Protein AF-A0A7Y1YAX9-F1 (afdb_monomer_lite)

Secondary structure (DSSP, 8-state):
-HHHHHHHHHHHHTTGGG-HHHHTTTTT-SS-PPPS-SSHHHHHHHHHH-HHHHHHHHHHHHHHHHHHHHTTTTSHHHHHHHHHHS-----------PPP-

Structure (mmCIF, N/CA/C/O backbone):
data_AF-A0A7Y1YAX9-F1
#
_entry.id   AF-A0A7Y1YAX9-F1
#
loop_
_atom_site.group_PDB
_atom_site.id
_atom_site.type_symbol
_atom_site.label_atom_id
_atom_site.label_alt_id
_atom_site.label_comp_id
_atom_site.label_asym_id
_atom_site.label_entity_id
_atom_site.label_seq_id
_atom_site.pdbx_PDB_ins_code
_atom_site.Cartn_x
_atom_site.Cartn_y
_atom_site.Cartn_z
_atom_site.occupancy
_atom_site.B_iso_or_equiv
_atom_site.auth_seq_id
_atom_site.auth_comp_id
_atom_site.auth_asym_id
_atom_site.auth_atom_id
_atom_site.pdbx_PDB_model_num
ATOM 1 N N . MET A 1 1 ? -21.079 -10.167 -1.017 1.00 58.88 1 MET A N 1
ATOM 2 C CA . MET A 1 1 ? -20.941 -9.011 -1.932 1.00 58.88 1 MET A CA 1
ATOM 3 C C . M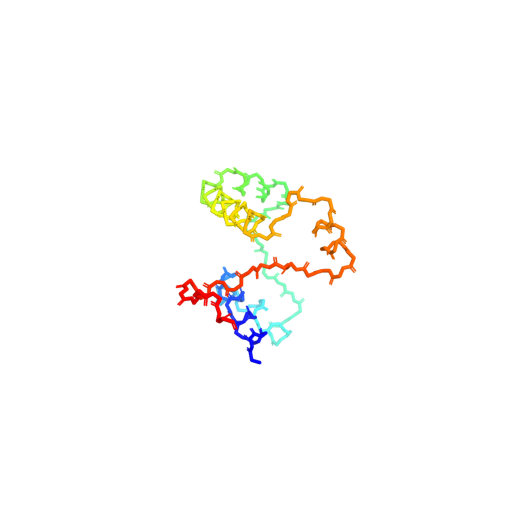ET A 1 1 ? -19.866 -7.998 -1.531 1.00 58.88 1 MET A C 1
ATOM 5 O O . MET A 1 1 ? -19.079 -7.685 -2.413 1.00 58.88 1 MET A O 1
ATOM 9 N N . PRO A 1 2 ? -19.737 -7.516 -0.274 1.00 76.38 2 PRO A N 1
ATOM 10 C CA . PRO A 1 2 ? -18.720 -6.503 0.059 1.00 76.38 2 PRO A CA 1
ATOM 11 C C . PRO A 1 2 ? -17.279 -6.995 -0.132 1.00 76.38 2 PRO A C 1
ATOM 13 O O . PRO A 1 2 ? -16.434 -6.226 -0.564 1.00 76.38 2 PRO A O 1
ATOM 16 N N . ILE A 1 3 ? -17.018 -8.289 0.089 1.00 81.81 3 ILE A N 1
ATOM 17 C CA . ILE A 1 3 ? -15.702 -8.896 -0.167 1.00 81.81 3 ILE A CA 1
ATOM 18 C C . ILE A 1 3 ? -15.339 -8.823 -1.654 1.00 81.81 3 ILE A C 1
ATOM 20 O O . ILE A 1 3 ? -14.243 -8.401 -1.981 1.00 81.81 3 ILE A O 1
ATOM 24 N N . ALA A 1 4 ? -16.258 -9.168 -2.559 1.00 82.62 4 ALA A N 1
ATOM 25 C CA . ALA A 1 4 ? -15.993 -9.111 -3.998 1.00 82.62 4 ALA A CA 1
ATOM 26 C C . ALA A 1 4 ? -15.713 -7.676 -4.473 1.00 82.62 4 ALA A C 1
ATOM 28 O O . ALA A 1 4 ? -14.791 -7.457 -5.249 1.00 82.62 4 ALA A O 1
ATOM 29 N N . ILE A 1 5 ? -16.464 -6.694 -3.961 1.00 87.50 5 ILE A N 1
ATOM 30 C CA . ILE A 1 5 ? -16.222 -5.272 -4.248 1.00 87.50 5 ILE A CA 1
ATOM 31 C C . ILE A 1 5 ? -14.865 -4.835 -3.685 1.00 87.50 5 ILE A C 1
ATOM 33 O O . ILE A 1 5 ? -14.108 -4.171 -4.382 1.00 87.50 5 ILE A O 1
ATOM 37 N N . GLY A 1 6 ? -14.537 -5.237 -2.456 1.00 83.00 6 GLY A N 1
ATOM 38 C CA . GLY A 1 6 ? -13.245 -4.947 -1.835 1.00 83.00 6 GLY A CA 1
ATOM 39 C C . GLY A 1 6 ? -12.075 -5.539 -2.619 1.00 83.00 6 GLY A C 1
ATOM 40 O O . GLY A 1 6 ? -11.107 -4.836 -2.873 1.00 83.00 6 GLY A O 1
ATOM 41 N N . VAL A 1 7 ? -12.197 -6.788 -3.074 1.00 85.00 7 VAL A N 1
ATOM 42 C CA . VAL A 1 7 ? -11.197 -7.446 -3.928 1.00 85.00 7 VAL A CA 1
ATOM 43 C C . VAL A 1 7 ? -11.059 -6.710 -5.261 1.00 85.00 7 VAL A C 1
ATOM 45 O O . VAL A 1 7 ? -9.943 -6.411 -5.665 1.00 85.00 7 VAL A O 1
ATOM 48 N N . LEU A 1 8 ? -12.163 -6.342 -5.919 1.00 84.19 8 LEU A N 1
ATOM 49 C CA . LEU A 1 8 ? -12.113 -5.598 -7.183 1.00 84.19 8 LEU A CA 1
ATOM 50 C C . LEU A 1 8 ? -11.469 -4.215 -7.028 1.00 84.19 8 LEU A C 1
ATOM 52 O O . LEU A 1 8 ? -10.659 -3.829 -7.863 1.00 84.19 8 LEU A O 1
ATOM 56 N N . ILE A 1 9 ? -11.797 -3.482 -5.959 1.00 86.19 9 ILE A N 1
ATOM 57 C CA . ILE A 1 9 ? -11.174 -2.185 -5.663 1.00 86.19 9 ILE A CA 1
ATOM 58 C C . ILE A 1 9 ? -9.688 -2.362 -5.344 1.00 86.19 9 ILE A C 1
ATOM 60 O O . ILE A 1 9 ? -8.885 -1.550 -5.784 1.00 86.19 9 ILE A O 1
ATOM 64 N N . HIS A 1 10 ? -9.305 -3.412 -4.618 1.00 83.56 10 HIS A N 1
ATOM 65 C CA . HIS A 1 10 ? -7.907 -3.676 -4.289 1.00 83.56 10 HIS A CA 1
ATOM 66 C C . HIS A 1 10 ? -7.073 -3.973 -5.539 1.00 83.56 10 HIS A C 1
ATOM 68 O O . HIS A 1 10 ? -6.090 -3.284 -5.780 1.00 83.56 10 HIS A O 1
ATOM 74 N N . LEU A 1 11 ? -7.534 -4.895 -6.391 1.00 83.12 11 LEU A N 1
ATOM 75 C CA . LEU A 1 11 ? -6.895 -5.184 -7.681 1.00 83.12 11 LEU A CA 1
ATOM 76 C C . LEU A 1 11 ? -6.824 -3.937 -8.567 1.00 83.12 11 LEU A C 1
ATOM 78 O O . LEU A 1 11 ? -5.879 -3.761 -9.337 1.00 83.12 11 LEU A O 1
ATOM 82 N N . PHE A 1 12 ? -7.834 -3.067 -8.461 1.00 82.31 12 PHE A N 1
ATOM 83 C CA . PHE A 1 12 ? -7.837 -1.816 -9.191 1.00 82.31 12 PHE A CA 1
ATOM 84 C C . PHE A 1 12 ? -6.769 -0.841 -8.658 1.00 82.31 12 PHE A C 1
ATOM 86 O O . PHE A 1 12 ? -6.020 -0.241 -9.419 1.00 82.31 12 PHE A O 1
ATOM 93 N N . LEU A 1 13 ? -6.661 -0.678 -7.342 1.00 81.50 13 LEU A N 1
ATOM 94 C CA . LEU A 1 13 ? -5.666 0.213 -6.740 1.00 81.50 13 LEU A CA 1
ATOM 95 C C . LEU A 1 13 ? -4.228 -0.277 -6.945 1.00 81.50 13 LEU A C 1
ATOM 97 O O . LEU A 1 13 ? -3.337 0.551 -7.110 1.00 81.50 13 LEU A O 1
ATOM 101 N N . ASP A 1 14 ? -4.026 -1.590 -7.032 1.00 79.50 14 ASP A N 1
ATOM 102 C CA . ASP A 1 14 ? -2.735 -2.198 -7.370 1.00 79.50 14 ASP A CA 1
ATOM 103 C C . ASP A 1 14 ? -2.371 -2.040 -8.856 1.00 79.50 14 ASP A C 1
ATOM 105 O O . ASP A 1 14 ? -1.309 -2.482 -9.288 1.00 79.50 14 ASP A O 1
ATOM 109 N N . ALA A 1 15 ? -3.243 -1.406 -9.654 1.00 82.12 15 ALA A N 1
ATOM 110 C CA . ALA A 1 15 ? -3.081 -1.230 -11.093 1.00 82.12 15 ALA A CA 1
ATOM 111 C C . ALA A 1 15 ? -2.768 -2.551 -11.816 1.00 82.12 15 ALA A C 1
ATOM 113 O O . ALA A 1 15 ? -2.060 -2.563 -12.821 1.00 82.12 15 ALA A O 1
ATOM 114 N N . MET A 1 16 ? -3.324 -3.670 -11.336 1.00 83.75 16 MET A N 1
ATOM 115 C CA . MET A 1 16 ? -2.968 -5.014 -11.810 1.00 83.75 16 MET A CA 1
ATOM 116 C C . MET A 1 16 ? -3.278 -5.236 -13.298 1.00 83.75 16 MET A C 1
ATOM 118 O O . MET A 1 16 ? -2.711 -6.118 -13.930 1.00 83.75 16 MET A O 1
ATOM 122 N N . TRP A 1 17 ? -4.141 -4.410 -13.899 1.00 83.56 17 TRP A N 1
ATOM 123 C CA . TRP A 1 17 ? -4.377 -4.415 -15.348 1.00 83.56 17 TRP A CA 1
ATOM 124 C C . TRP A 1 17 ? -3.156 -3.975 -16.174 1.00 83.56 17 TRP A C 1
ATOM 126 O O . TRP A 1 17 ? -3.137 -4.206 -17.381 1.00 83.56 17 TRP A O 1
ATOM 136 N N . ALA A 1 18 ? -2.174 -3.306 -15.560 1.00 85.38 18 ALA A N 1
ATOM 137 C CA . ALA A 1 18 ? -0.934 -2.888 -16.206 1.00 85.38 18 ALA A CA 1
ATOM 138 C C . ALA A 1 18 ? 0.091 -4.028 -16.311 1.00 85.38 18 ALA A C 1
ATOM 140 O O . ALA A 1 18 ? 1.043 -3.905 -17.078 1.00 85.38 18 ALA A O 1
ATOM 141 N N . ASP A 1 19 ? -0.128 -5.134 -15.595 1.00 83.69 19 ASP A N 1
ATOM 142 C CA . ASP A 1 19 ? 0.701 -6.336 -15.642 1.00 83.69 19 ASP A CA 1
ATOM 143 C C . ASP A 1 19 ? -0.164 -7.574 -15.968 1.00 83.69 19 ASP A C 1
ATOM 145 O O . ASP A 1 19 ? -0.646 -8.280 -15.072 1.00 83.69 19 ASP A O 1
ATOM 149 N N . PRO A 1 20 ? -0.413 -7.840 -17.266 1.00 86.50 20 PRO A N 1
ATOM 150 C CA . PRO A 1 20 ? -1.240 -8.960 -17.700 1.00 86.50 20 PRO A CA 1
ATOM 151 C C . PRO A 1 20 ? -0.707 -10.319 -17.240 1.00 86.50 20 PRO A C 1
ATOM 153 O O . PRO A 1 20 ? -1.515 -11.209 -16.974 1.00 86.50 20 PRO A O 1
ATOM 156 N N . GLU A 1 21 ? 0.617 -10.480 -17.139 1.00 86.88 21 GLU A N 1
ATOM 157 C CA . GLU A 1 21 ? 1.255 -11.728 -16.701 1.00 86.88 21 GLU A CA 1
ATOM 158 C C . GLU A 1 21 ? 0.841 -12.058 -15.268 1.00 86.88 21 GLU A C 1
ATOM 160 O O . GLU A 1 21 ? 0.420 -13.183 -15.002 1.00 86.88 21 GLU A O 1
ATOM 165 N N . SER A 1 22 ? 0.847 -11.057 -14.383 1.00 84.88 22 SER A N 1
ATOM 166 C CA . SER A 1 22 ? 0.353 -11.181 -13.008 1.00 84.88 22 SER A CA 1
ATOM 167 C C . SER A 1 22 ? -1.161 -11.398 -12.930 1.00 84.88 22 SER A C 1
ATOM 169 O O . SER A 1 22 ? -1.625 -12.233 -12.152 1.00 84.88 22 SER A O 1
ATOM 171 N N . LEU A 1 23 ? -1.954 -10.686 -13.738 1.00 86.62 23 LEU A N 1
ATOM 172 C CA . LEU A 1 23 ? -3.421 -10.776 -13.700 1.00 86.62 23 LEU A CA 1
ATOM 173 C C . LEU A 1 23 ? -3.960 -12.137 -14.149 1.00 86.62 23 LEU A C 1
ATOM 175 O O . LEU A 1 23 ? -4.931 -12.638 -13.581 1.00 86.62 23 LEU A O 1
ATOM 179 N N . TRP A 1 24 ? -3.354 -12.718 -15.180 1.00 87.69 24 TRP A N 1
ATOM 180 C CA . TRP A 1 24 ? -3.831 -13.952 -15.802 1.00 87.69 24 TRP A CA 1
ATOM 181 C C . TRP A 1 24 ? -2.992 -15.169 -15.432 1.00 87.69 24 TRP A C 1
ATOM 183 O O . TRP A 1 24 ? -3.187 -16.236 -16.012 1.00 87.69 24 TRP A O 1
ATOM 193 N N . TRP A 1 25 ? -2.072 -15.054 -14.477 1.00 86.00 25 TRP A N 1
ATOM 194 C CA . TRP A 1 25 ? -1.293 -16.193 -14.011 1.00 86.00 25 TRP A CA 1
ATOM 195 C C . TRP A 1 25 ? -2.214 -17.320 -13.501 1.00 86.00 25 TRP A C 1
ATOM 197 O O . TRP A 1 25 ? -3.166 -17.048 -12.763 1.00 86.00 25 TRP A O 1
ATOM 207 N N . PRO A 1 26 ? -1.976 -18.598 -13.860 1.00 91.19 26 PRO A N 1
ATOM 208 C CA . PRO A 1 26 ? -0.846 -19.147 -14.624 1.00 91.19 26 PRO A CA 1
ATOM 209 C C . PRO A 1 26 ? -1.097 -19.299 -16.140 1.00 91.19 26 PRO A C 1
ATOM 211 O O . PRO A 1 26 ? -0.332 -19.970 -16.829 1.00 91.19 26 PRO A O 1
ATOM 214 N N . LEU A 1 27 ? -2.175 -18.730 -16.690 1.00 92.06 27 LEU A N 1
ATOM 215 C CA . LEU A 1 27 ? -2.574 -18.928 -18.094 1.00 92.06 27 LEU A CA 1
ATOM 216 C C . LEU A 1 27 ? -1.558 -18.371 -19.101 1.00 92.06 27 LEU A C 1
ATOM 218 O O . LEU A 1 27 ? -1.480 -18.879 -20.217 1.00 92.06 27 LEU A O 1
ATOM 222 N N . LEU A 1 28 ? -0.796 -17.341 -18.721 1.00 87.94 28 LEU A N 1
ATOM 223 C CA . LEU A 1 28 ? 0.202 -16.694 -19.582 1.00 87.94 28 LEU A CA 1
ATOM 224 C C . LEU A 1 28 ? 1.634 -17.214 -19.379 1.00 87.94 28 LEU A C 1
ATOM 226 O O . LEU A 1 28 ? 2.543 -16.755 -20.063 1.00 87.94 28 LEU A O 1
ATOM 230 N N . GLY A 1 29 ? 1.839 -18.190 -18.491 1.00 88.88 29 GLY A N 1
ATOM 231 C CA . GLY A 1 29 ? 3.153 -18.758 -18.192 1.00 88.88 29 GLY A CA 1
ATOM 232 C C . GLY A 1 29 ? 3.393 -18.939 -16.695 1.00 88.88 29 GLY A C 1
ATOM 233 O O . GLY A 1 29 ? 2.566 -18.577 -15.861 1.00 88.88 29 GLY A O 1
ATOM 234 N N . PHE A 1 30 ? 4.545 -19.522 -16.361 1.00 90.44 30 PHE A N 1
ATOM 235 C CA . PHE A 1 30 ? 4.990 -19.734 -14.977 1.00 90.44 30 PHE A CA 1
ATOM 236 C C . PHE A 1 30 ? 6.116 -18.784 -14.549 1.00 90.44 30 PHE A C 1
ATOM 238 O O . PHE A 1 30 ? 6.542 -18.827 -13.398 1.00 90.44 30 PHE A O 1
ATOM 245 N N . GLU A 1 31 ? 6.589 -17.943 -15.464 1.00 84.88 31 GLU A N 1
ATOM 246 C CA . GLU A 1 31 ? 7.670 -16.987 -15.245 1.00 84.88 31 GLU A C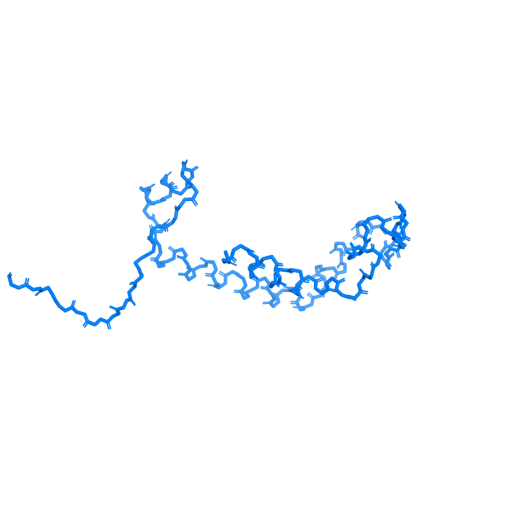A 1
ATOM 247 C C . GLU A 1 31 ? 7.118 -15.566 -15.380 1.00 84.88 31 GLU A C 1
ATOM 249 O O . GLU A 1 31 ? 6.183 -15.342 -16.146 1.00 84.88 31 GLU A O 1
ATOM 254 N N . PHE A 1 32 ? 7.691 -14.631 -14.622 1.00 83.25 32 PHE A N 1
ATOM 255 C CA . PHE A 1 32 ? 7.335 -13.213 -14.657 1.00 83.25 32 PHE A CA 1
ATOM 256 C C . PHE A 1 32 ? 8.437 -12.417 -15.344 1.00 83.25 32 PHE A C 1
ATOM 258 O O . PHE A 1 32 ? 9.628 -12.687 -15.138 1.00 83.25 32 PHE A O 1
ATOM 265 N N . SER A 1 33 ? 8.043 -11.406 -16.108 1.00 80.06 33 SER A N 1
ATOM 266 C CA . SER A 1 33 ? 8.967 -10.457 -16.711 1.00 80.06 33 SER A CA 1
ATOM 267 C C . SER A 1 33 ? 9.839 -9.762 -15.647 1.00 80.06 33 SER A C 1
ATOM 269 O O . SER A 1 33 ? 9.343 -9.364 -14.587 1.00 80.06 33 SER A O 1
ATOM 271 N N . PRO A 1 34 ? 11.154 -9.601 -15.893 1.00 72.88 34 PRO A N 1
ATOM 272 C CA . PRO A 1 34 ? 12.045 -8.907 -14.972 1.00 72.88 34 PRO A CA 1
ATOM 273 C C . PRO A 1 34 ? 11.589 -7.466 -14.723 1.00 72.88 34 PRO A C 1
ATOM 275 O O . PRO A 1 34 ? 11.291 -6.728 -15.658 1.00 72.88 34 PRO A O 1
ATOM 278 N N . THR A 1 35 ? 11.579 -7.057 -13.456 1.00 73.12 35 THR A N 1
ATOM 279 C CA . THR A 1 35 ? 11.273 -5.677 -13.050 1.00 73.12 35 THR A CA 1
ATOM 280 C C . THR A 1 35 ? 12.424 -4.731 -13.410 1.00 73.12 35 THR A C 1
ATOM 282 O O . THR A 1 35 ? 13.586 -5.141 -13.460 1.00 73.12 35 THR A O 1
ATOM 285 N N . ASP A 1 36 ? 12.115 -3.442 -13.597 1.00 72.00 36 ASP A N 1
ATOM 286 C CA . ASP A 1 36 ? 13.104 -2.388 -13.875 1.00 72.00 36 ASP A CA 1
ATOM 287 C C . ASP A 1 36 ? 14.187 -2.253 -12.782 1.00 72.00 36 AS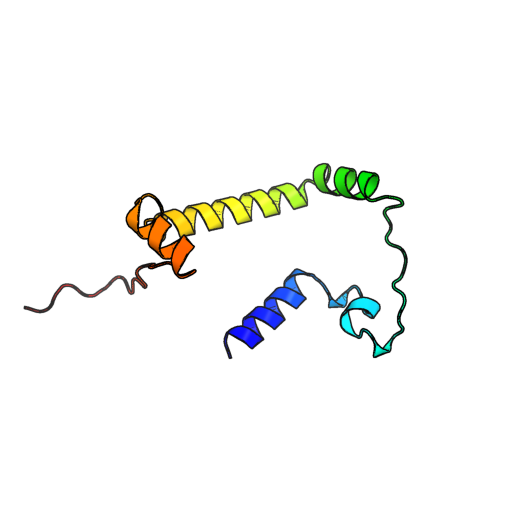P A C 1
ATOM 289 O O . ASP A 1 36 ? 15.247 -1.659 -13.000 1.00 72.00 36 ASP A O 1
ATOM 293 N N . ALA A 1 37 ? 13.951 -2.794 -11.582 1.00 76.38 37 ALA A N 1
ATOM 294 C CA . ALA A 1 37 ? 14.909 -2.744 -10.489 1.00 76.38 37 ALA A CA 1
ATOM 295 C C . ALA A 1 37 ? 15.857 -3.953 -10.505 1.00 76.38 37 ALA A C 1
ATOM 297 O O . ALA A 1 37 ? 15.490 -5.067 -10.144 1.00 76.38 37 ALA A O 1
ATOM 298 N N . ALA A 1 38 ? 17.137 -3.696 -10.795 1.00 78.31 38 ALA A N 1
ATOM 299 C CA . ALA A 1 38 ? 18.181 -4.725 -10.835 1.00 78.31 38 ALA A CA 1
ATOM 300 C C . ALA A 1 38 ? 18.393 -5.477 -9.501 1.00 78.31 38 ALA A C 1
ATOM 302 O O . ALA A 1 38 ? 18.910 -6.590 -9.493 1.00 78.31 38 ALA A O 1
ATOM 303 N N . THR A 1 39 ? 18.040 -4.867 -8.362 1.00 83.94 39 THR A N 1
ATOM 304 C CA . THR A 1 39 ? 18.090 -5.500 -7.034 1.00 83.94 39 THR A CA 1
ATOM 305 C C . THR A 1 39 ? 17.015 -4.925 -6.110 1.00 83.94 39 THR A C 1
ATOM 307 O O . THR A 1 39 ? 16.568 -3.789 -6.291 1.00 83.94 39 THR A O 1
ATOM 310 N N . ALA A 1 40 ? 16.680 -5.658 -5.041 1.00 81.94 40 ALA A N 1
ATOM 311 C CA . ALA A 1 40 ? 15.784 -5.171 -3.989 1.00 81.94 40 ALA A CA 1
ATOM 312 C C . ALA A 1 40 ? 16.264 -3.845 -3.363 1.00 81.94 40 ALA A C 1
ATOM 314 O O . ALA A 1 40 ? 15.457 -2.968 -3.072 1.00 81.94 40 ALA A O 1
ATOM 315 N N . GLY A 1 41 ? 17.580 -3.652 -3.204 1.00 87.75 41 GLY A N 1
ATOM 316 C CA . GLY A 1 41 ? 18.134 -2.407 -2.662 1.00 87.75 41 GLY A CA 1
ATOM 317 C C . GLY A 1 41 ? 17.891 -1.195 -3.569 1.00 87.75 41 GLY A C 1
ATOM 318 O O . GLY A 1 41 ? 17.568 -0.112 -3.081 1.00 87.75 41 GLY A O 1
ATOM 319 N N . VAL A 1 42 ? 17.998 -1.380 -4.890 1.00 87.62 42 VAL A N 1
ATOM 320 C CA . VAL A 1 42 ? 17.696 -0.328 -5.877 1.00 87.62 42 VAL A CA 1
ATOM 321 C C . VAL A 1 42 ? 16.206 0.003 -5.862 1.00 87.62 42 VAL A C 1
ATOM 323 O O . VAL A 1 42 ? 15.853 1.181 -5.853 1.00 87.62 42 VAL A O 1
ATOM 326 N N . TYR A 1 43 ? 15.350 -1.017 -5.768 1.00 85.75 43 TYR A N 1
ATOM 327 C CA . TYR A 1 43 ? 13.905 -0.840 -5.634 1.00 85.75 43 TYR A CA 1
ATOM 328 C C . TYR A 1 43 ? 13.542 -0.014 -4.392 1.00 85.75 43 TYR A C 1
ATOM 330 O O . TYR A 1 43 ? 12.909 1.032 -4.516 1.00 85.75 43 TYR A O 1
ATOM 338 N N . VAL A 1 44 ? 14.014 -0.417 -3.204 1.00 88.38 44 VAL A N 1
ATOM 339 C CA . VAL A 1 44 ? 13.731 0.294 -1.943 1.00 88.38 44 VAL A CA 1
ATOM 340 C C . VAL A 1 44 ? 14.203 1.745 -2.013 1.00 88.38 44 VAL A C 1
ATOM 342 O O . VAL A 1 44 ? 13.478 2.654 -1.614 1.00 88.38 44 VAL A O 1
ATOM 345 N N . LYS A 1 45 ? 15.394 1.991 -2.570 1.00 91.31 45 LYS A N 1
ATOM 346 C CA . LYS A 1 45 ? 15.906 3.353 -2.745 1.00 91.31 45 LYS A CA 1
ATOM 347 C C . LYS A 1 45 ? 15.023 4.182 -3.683 1.00 91.31 45 LYS A C 1
ATOM 349 O O . LYS A 1 45 ? 14.793 5.354 -3.401 1.00 91.31 45 LYS A O 1
ATOM 354 N N . GLY A 1 46 ? 14.524 3.585 -4.767 1.00 88.88 46 GLY A N 1
ATOM 355 C CA . GLY A 1 46 ? 13.592 4.228 -5.695 1.00 88.88 46 GLY A CA 1
ATOM 356 C C . GLY A 1 46 ? 12.259 4.585 -5.035 1.00 88.88 46 GLY A C 1
ATOM 357 O O . GLY A 1 46 ? 11.800 5.717 -5.163 1.00 88.88 46 GLY A O 1
ATOM 358 N N . VAL A 1 47 ? 11.687 3.660 -4.262 1.00 88.25 47 VAL A N 1
ATOM 359 C CA . VAL A 1 47 ? 10.443 3.876 -3.503 1.00 88.25 47 VAL A CA 1
ATOM 360 C C . VAL A 1 47 ? 10.608 5.013 -2.494 1.00 88.25 47 VAL A C 1
ATOM 362 O O . VAL A 1 47 ? 9.806 5.943 -2.486 1.00 88.25 47 VAL A O 1
ATOM 365 N N . LEU A 1 48 ? 11.680 4.995 -1.695 1.00 92.75 48 LEU A N 1
ATOM 366 C CA . LEU A 1 48 ? 11.938 6.029 -0.685 1.00 92.75 48 LEU A CA 1
ATOM 367 C C . LEU A 1 48 ? 12.229 7.410 -1.291 1.00 92.75 48 LEU A C 1
ATOM 369 O O . LEU A 1 48 ? 11.976 8.425 -0.642 1.00 92.75 48 LEU A O 1
ATOM 373 N N . ALA A 1 49 ? 12.760 7.463 -2.515 1.00 93.44 49 ALA A N 1
ATOM 374 C CA . ALA A 1 49 ? 13.017 8.709 -3.233 1.00 93.44 49 ALA A CA 1
ATOM 375 C C . ALA A 1 49 ? 11.775 9.268 -3.953 1.00 93.44 49 ALA A C 1
ATOM 377 O O . ALA A 1 49 ? 11.777 10.433 -4.354 1.00 93.44 49 ALA A O 1
ATOM 378 N N . ASN A 1 50 ? 10.722 8.467 -4.137 1.00 91.31 50 ASN A N 1
ATOM 379 C CA . ASN A 1 50 ? 9.528 8.876 -4.865 1.00 91.31 50 ASN A CA 1
ATOM 380 C C . ASN A 1 50 ? 8.572 9.663 -3.957 1.00 91.31 50 ASN A C 1
ATOM 382 O O . ASN A 1 50 ? 8.004 9.134 -3.004 1.00 91.31 50 ASN A O 1
ATOM 386 N N . TRP A 1 51 ? 8.345 10.935 -4.282 1.00 94.56 51 TRP A N 1
ATOM 387 C CA . TRP A 1 51 ? 7.482 11.807 -3.484 1.00 94.56 51 TRP A CA 1
ATOM 388 C C . TRP A 1 51 ? 6.013 11.346 -3.453 1.00 94.56 51 TRP A C 1
ATOM 390 O O . TRP A 1 51 ? 5.330 11.553 -2.451 1.00 94.56 51 TRP A O 1
ATOM 400 N N . TRP A 1 52 ? 5.526 10.689 -4.513 1.00 90.62 52 TRP A N 1
ATOM 401 C CA . TRP A 1 52 ? 4.150 10.191 -4.574 1.00 90.62 52 TRP A CA 1
ATOM 402 C C . TRP A 1 52 ? 3.881 9.099 -3.539 1.00 90.62 52 TRP A C 1
ATOM 404 O O . TRP A 1 52 ? 2.789 9.053 -2.977 1.00 90.62 52 TRP A O 1
ATOM 414 N N . VAL A 1 53 ? 4.889 8.269 -3.245 1.00 90.06 53 VAL A N 1
ATOM 415 C CA . VAL A 1 53 ? 4.812 7.254 -2.185 1.00 90.06 53 VAL A CA 1
ATOM 416 C C . VAL A 1 53 ? 4.552 7.940 -0.850 1.00 90.06 53 VAL A C 1
ATOM 418 O O . VAL A 1 53 ? 3.599 7.604 -0.158 1.00 90.06 53 VAL A O 1
ATOM 421 N N . TRP A 1 54 ? 5.323 8.980 -0.530 1.00 93.62 54 TRP A N 1
ATOM 422 C CA . TRP A 1 54 ? 5.149 9.741 0.706 1.00 93.62 54 TRP A CA 1
ATOM 423 C C . TRP A 1 54 ? 3.791 10.438 0.808 1.00 93.62 54 TRP A C 1
ATOM 425 O O . TRP A 1 54 ? 3.229 10.510 1.899 1.00 93.62 54 TRP A O 1
ATOM 435 N N . LEU A 1 55 ? 3.240 10.928 -0.307 1.00 94.06 55 LEU A N 1
ATOM 436 C CA . LEU A 1 55 ? 1.886 11.484 -0.320 1.00 94.06 55 LEU A CA 1
ATOM 437 C C . LEU A 1 55 ? 0.840 10.410 0.018 1.00 94.06 55 LEU A C 1
ATOM 439 O O . LEU A 1 55 ? -0.063 10.667 0.814 1.00 94.06 55 LEU A O 1
ATOM 443 N N . GLY A 1 56 ? 0.981 9.212 -0.558 1.00 89.44 56 GLY A N 1
ATOM 444 C CA . GLY A 1 56 ? 0.128 8.062 -0.261 1.00 89.44 56 GLY A CA 1
ATOM 445 C C . GLY A 1 56 ? 0.222 7.631 1.202 1.00 89.44 56 GLY A C 1
ATOM 446 O O . GLY A 1 56 ? -0.804 7.500 1.867 1.00 89.44 56 GLY A O 1
ATOM 447 N N . GLU A 1 57 ? 1.439 7.511 1.732 1.00 90.81 57 GLU A N 1
ATOM 448 C CA . GLU A 1 57 ? 1.698 7.199 3.143 1.00 90.81 57 GLU A CA 1
ATOM 449 C C . GLU A 1 57 ? 1.089 8.253 4.078 1.00 90.81 57 GLU A C 1
ATOM 451 O O . GLU A 1 57 ? 0.433 7.915 5.063 1.00 90.81 57 GLU A O 1
ATOM 456 N N . ALA A 1 58 ? 1.227 9.542 3.752 1.00 93.69 58 ALA A N 1
ATOM 457 C CA . ALA A 1 58 ? 0.623 10.619 4.531 1.00 93.69 58 ALA A CA 1
ATOM 458 C C . ALA A 1 58 ? -0.912 10.530 4.530 1.00 93.69 58 ALA A C 1
ATOM 460 O O . ALA A 1 58 ? -1.542 10.662 5.582 1.00 93.69 58 ALA A O 1
ATOM 461 N N . ALA A 1 59 ? -1.522 10.270 3.372 1.00 92.50 59 ALA A N 1
ATOM 462 C CA . ALA A 1 59 ? -2.966 10.088 3.258 1.00 92.50 59 ALA A CA 1
ATOM 463 C C . ALA A 1 59 ? -3.453 8.852 4.039 1.00 92.50 59 ALA A C 1
ATOM 465 O O . ALA A 1 59 ? -4.432 8.941 4.787 1.00 92.50 59 ALA A O 1
ATOM 466 N N . GLY A 1 60 ? -2.743 7.726 3.923 1.00 86.44 60 GLY A N 1
ATOM 467 C CA . GLY A 1 60 ? -3.016 6.498 4.669 1.00 86.44 60 GLY A CA 1
ATOM 468 C C . GLY A 1 60 ? -2.903 6.703 6.179 1.00 86.44 60 GLY A C 1
ATOM 469 O O . GLY A 1 60 ? -3.801 6.314 6.927 1.00 86.44 60 GLY A O 1
ATOM 470 N N . LEU A 1 61 ? -1.863 7.405 6.635 1.00 92.75 61 LEU A N 1
ATOM 471 C CA . LEU A 1 61 ? -1.678 7.752 8.042 1.00 92.75 61 LEU A CA 1
ATOM 472 C C . LEU A 1 61 ? -2.823 8.624 8.568 1.00 92.75 61 LEU A C 1
ATOM 474 O O . LEU A 1 61 ? -3.368 8.340 9.633 1.00 92.75 61 LEU A O 1
ATOM 478 N N . ILE A 1 62 ? -3.223 9.660 7.823 1.00 93.88 62 ILE A N 1
ATOM 479 C CA . ILE A 1 62 ? -4.361 10.519 8.188 1.00 93.88 62 ILE A CA 1
ATOM 480 C C . ILE A 1 62 ? -5.635 9.681 8.341 1.00 93.88 62 ILE A C 1
ATOM 482 O O . ILE A 1 62 ? -6.368 9.845 9.321 1.00 93.88 62 ILE A O 1
ATOM 486 N N . TYR A 1 63 ? -5.883 8.763 7.406 1.00 87.12 63 TYR A N 1
ATOM 487 C CA . TYR A 1 63 ? -7.031 7.865 7.457 1.00 87.12 63 TYR A CA 1
ATOM 488 C C . TYR A 1 63 ? -6.996 6.954 8.694 1.00 87.12 63 TYR A C 1
ATOM 490 O O . TYR A 1 63 ? -7.979 6.899 9.436 1.00 87.12 63 TYR A O 1
ATOM 498 N N . LEU A 1 64 ? -5.861 6.304 8.974 1.00 86.69 64 LEU A N 1
ATOM 499 C CA . LEU A 1 64 ? -5.687 5.435 10.145 1.00 86.69 64 LEU A CA 1
ATOM 500 C C . LEU A 1 64 ? -5.857 6.198 11.463 1.00 86.69 64 LEU A C 1
ATOM 502 O O . LEU A 1 64 ? -6.534 5.717 12.372 1.00 86.69 64 LEU A O 1
ATOM 506 N N . VAL A 1 65 ? -5.309 7.411 11.563 1.00 89.50 65 VAL A N 1
ATOM 507 C CA . VAL A 1 65 ? -5.489 8.284 12.733 1.00 89.50 65 VAL A CA 1
ATOM 508 C C . VAL A 1 65 ? -6.960 8.666 12.906 1.00 89.50 65 VAL A C 1
ATOM 510 O O . VAL A 1 65 ? -7.481 8.637 14.024 1.00 89.50 65 VAL A O 1
ATOM 513 N N . GLY A 1 66 ? -7.653 9.003 11.815 1.00 88.38 66 GLY A N 1
ATOM 514 C CA . GLY A 1 66 ? -9.086 9.295 11.833 1.00 88.38 66 GLY A CA 1
ATOM 515 C C . GLY A 1 66 ? -9.918 8.100 12.303 1.00 88.38 66 GLY A C 1
ATOM 516 O O . GLY A 1 66 ? -10.794 8.256 13.157 1.00 88.38 66 GLY A O 1
ATOM 517 N N . LEU A 1 67 ? -9.610 6.905 11.799 1.00 84.94 67 LEU A N 1
ATOM 518 C CA . LEU A 1 67 ? -10.279 5.664 12.179 1.00 84.94 67 LEU A CA 1
ATOM 519 C C . LEU A 1 67 ? -10.028 5.314 13.649 1.00 84.94 67 LEU A C 1
ATOM 521 O O . LEU A 1 67 ? -10.976 5.016 14.375 1.00 84.94 67 LEU A O 1
ATOM 525 N N . GLY A 1 68 ? -8.779 5.411 14.109 1.00 84.75 68 GLY A N 1
ATOM 526 C CA . GLY A 1 68 ? -8.421 5.118 15.494 1.00 84.75 68 GLY A CA 1
ATOM 527 C C . GLY A 1 68 ? -9.091 6.059 16.489 1.00 84.75 68 GLY A C 1
ATOM 528 O O . GLY A 1 68 ? -9.585 5.607 17.519 1.00 84.75 68 GLY A O 1
ATOM 529 N N . ARG A 1 69 ? -9.210 7.348 16.143 1.00 86.38 69 ARG A N 1
ATOM 530 C CA . ARG A 1 69 ? -9.965 8.327 16.940 1.00 86.38 69 ARG A CA 1
ATOM 531 C C . ARG A 1 69 ? -11.458 8.021 17.002 1.00 86.38 69 ARG A C 1
ATOM 533 O O . ARG A 1 69 ? -12.049 8.138 18.066 1.00 86.38 69 ARG A O 1
ATOM 540 N N . ARG A 1 70 ? -12.075 7.641 15.879 1.00 83.81 70 ARG A N 1
ATOM 541 C CA . ARG A 1 70 ? -13.514 7.315 15.835 1.00 83.81 70 ARG A CA 1
ATOM 542 C C . ARG A 1 70 ? -13.864 6.017 16.552 1.00 83.81 70 ARG A C 1
ATOM 544 O O . ARG A 1 70 ? -15.013 5.836 16.928 1.00 83.81 70 ARG A O 1
ATOM 551 N N . SER A 1 71 ? -12.887 5.141 16.715 1.00 81.12 71 SER A N 1
ATOM 552 C CA . SER A 1 71 ? -13.078 3.805 17.273 1.00 81.12 71 SER A CA 1
ATOM 553 C C . SER A 1 71 ? -12.616 3.674 18.722 1.00 81.12 71 SER A C 1
ATOM 555 O O . SER A 1 71 ? -12.477 2.563 19.221 1.00 81.12 71 SER A O 1
ATOM 557 N N . ASP A 1 72 ? -12.296 4.803 19.357 1.00 82.19 72 ASP A N 1
ATOM 558 C CA . ASP A 1 72 ? -11.799 4.885 20.729 1.00 82.19 72 ASP A CA 1
ATOM 559 C C . ASP A 1 72 ? -10.611 3.950 21.038 1.00 82.19 72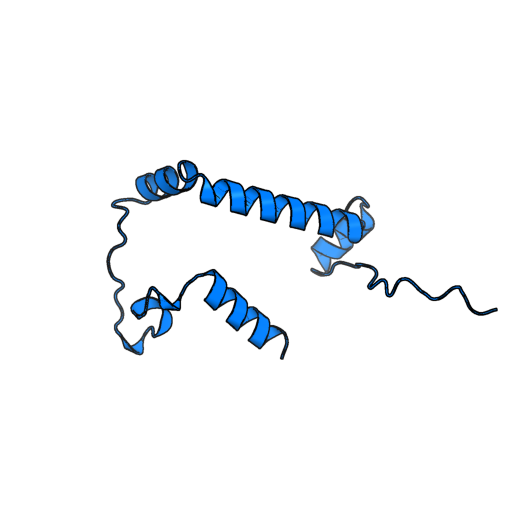 ASP A C 1
ATOM 561 O O . ASP A 1 72 ? -10.420 3.490 22.163 1.00 82.19 72 ASP A O 1
ATOM 565 N N . LEU A 1 73 ? -9.734 3.715 20.049 1.00 79.75 73 LEU A N 1
ATOM 566 C CA . LEU A 1 73 ? -8.522 2.890 20.211 1.00 79.75 73 LEU A CA 1
ATOM 567 C C . LEU A 1 73 ? -7.479 3.516 21.164 1.00 79.75 73 LEU A C 1
ATOM 569 O O . LEU A 1 73 ? -6.389 2.973 21.339 1.00 79.75 73 LEU A O 1
ATOM 573 N N . GLY A 1 74 ? -7.784 4.661 21.782 1.00 77.00 74 GLY A N 1
ATOM 574 C CA . GLY A 1 74 ? -7.009 5.210 22.894 1.00 77.00 74 GLY A CA 1
ATOM 575 C C . GLY A 1 74 ? -7.216 4.440 24.204 1.00 77.00 74 GLY A C 1
ATOM 576 O O . GLY A 1 74 ? -6.285 4.352 25.010 1.00 77.00 74 GLY A O 1
ATOM 577 N N . SER A 1 75 ? -8.389 3.830 24.410 1.00 82.75 75 SER A N 1
ATOM 578 C CA . SER A 1 75 ? -8.679 3.028 25.604 1.00 82.75 75 SER A CA 1
ATOM 579 C C . SER A 1 75 ? -7.904 1.704 25.590 1.00 82.75 75 SER A C 1
ATOM 581 O O . SER A 1 75 ? -7.567 1.157 24.534 1.00 82.75 75 SER A O 1
ATOM 583 N N . SER A 1 76 ? -7.514 1.198 26.762 1.00 82.25 76 SER A N 1
ATOM 584 C CA . SER A 1 76 ? -6.885 -0.130 26.875 1.00 82.25 76 SER A CA 1
ATOM 585 C C . SER A 1 76 ? -7.851 -1.235 26.455 1.00 82.25 76 SER A C 1
ATOM 587 O O . SER A 1 76 ? -7.437 -2.238 25.877 1.00 82.25 76 SER A O 1
ATOM 589 N N . GLU A 1 77 ? -9.136 -1.015 26.701 1.00 81.56 77 GLU A N 1
ATOM 590 C CA . GLU A 1 77 ? -10.223 -1.959 26.499 1.00 81.56 77 GLU A CA 1
ATOM 591 C C . GLU A 1 77 ? -10.489 -2.166 25.004 1.00 81.56 77 GLU A C 1
ATOM 593 O O . GLU A 1 77 ? -10.435 -3.304 24.539 1.00 81.56 77 GLU A O 1
ATOM 598 N N . ALA A 1 78 ? -10.656 -1.086 24.227 1.00 79.62 78 ALA A N 1
ATOM 599 C CA . ALA A 1 78 ? -10.869 -1.185 22.780 1.00 79.62 78 ALA A CA 1
ATOM 600 C C . ALA A 1 78 ? -9.644 -1.758 22.048 1.00 79.62 78 ALA A C 1
ATOM 602 O O . ALA A 1 78 ? -9.783 -2.499 21.075 1.00 79.62 78 ALA A O 1
ATOM 603 N N . ARG A 1 79 ? -8.426 -1.468 22.531 1.00 83.38 79 ARG A N 1
ATOM 604 C CA . ARG A 1 79 ? -7.199 -2.086 22.000 1.00 83.38 79 ARG A CA 1
ATOM 605 C C . ARG A 1 79 ? -7.172 -3.586 22.256 1.00 83.38 79 ARG A C 1
ATOM 607 O O . ARG A 1 79 ? -6.872 -4.349 21.342 1.00 83.38 79 ARG A O 1
ATOM 614 N N . ASN A 1 80 ? -7.486 -4.011 23.479 1.00 85.69 80 ASN A N 1
ATOM 615 C CA . ASN A 1 80 ? -7.519 -5.428 23.825 1.00 85.69 80 ASN A CA 1
ATOM 616 C C . ASN A 1 80 ? -8.589 -6.179 23.016 1.00 85.69 80 ASN A C 1
ATOM 618 O O . ASN A 1 80 ? -8.323 -7.261 22.496 1.00 85.69 80 ASN A O 1
ATOM 622 N N . GLU A 1 81 ? -9.770 -5.585 22.838 1.00 84.38 81 GLU A N 1
ATOM 623 C CA . GLU A 1 81 ? -10.826 -6.138 21.985 1.00 84.38 81 GLU A CA 1
ATOM 624 C C . GLU A 1 81 ? -10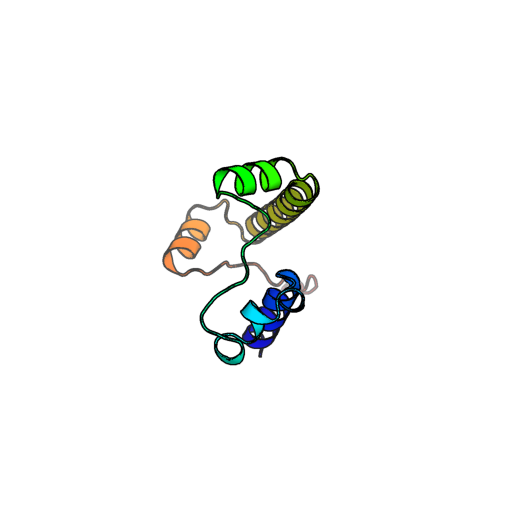.361 -6.277 20.528 1.00 84.38 81 GLU A C 1
ATOM 626 O O . GLU A 1 81 ? -10.529 -7.340 19.927 1.00 84.38 81 GLU A O 1
ATOM 631 N N . PHE A 1 82 ? -9.694 -5.260 19.976 1.00 84.81 82 PHE A N 1
ATOM 632 C CA . PHE A 1 82 ? -9.137 -5.323 18.626 1.00 84.81 82 PHE A CA 1
ATOM 633 C C . PHE A 1 82 ? -8.086 -6.431 18.470 1.00 84.81 82 PHE A C 1
ATOM 635 O O . PHE A 1 82 ? -8.173 -7.215 17.528 1.00 84.81 82 PHE A O 1
ATOM 642 N N . PHE A 1 83 ? -7.126 -6.555 19.391 1.00 87.94 83 PHE A N 1
ATOM 643 C CA . PHE A 1 83 ? -6.084 -7.588 19.294 1.00 87.94 83 PHE A CA 1
ATOM 644 C C . PHE A 1 83 ? -6.620 -9.011 19.463 1.00 87.94 83 PHE A C 1
ATOM 646 O O . PHE A 1 83 ? -6.066 -9.946 18.890 1.00 87.94 83 PHE A O 1
ATOM 653 N N . THR A 1 84 ? -7.687 -9.186 20.239 1.00 88.81 84 THR A N 1
ATOM 654 C CA . THR A 1 84 ? -8.266 -10.509 20.508 1.00 88.81 84 THR A CA 1
ATOM 655 C C . THR A 1 84 ? -9.282 -10.938 19.456 1.00 88.81 84 THR A C 1
ATOM 657 O O . THR A 1 84 ? -9.362 -12.120 19.132 1.00 88.81 84 THR A O 1
ATOM 660 N N . THR A 1 85 ? -10.056 -10.000 18.908 1.00 84.88 85 THR A N 1
ATOM 661 C CA . THR A 1 85 ? -11.186 -10.313 18.015 1.00 84.88 85 THR A CA 1
ATOM 662 C C . THR A 1 85 ? -10.991 -9.836 16.578 1.00 84.88 85 THR A C 1
ATOM 664 O O . THR A 1 85 ? -11.744 -10.244 15.693 1.00 84.88 85 THR A O 1
ATOM 667 N N . GLY A 1 86 ? -10.017 -8.956 16.331 1.00 82.00 86 GLY A N 1
ATOM 668 C CA . GLY A 1 86 ? -9.827 -8.276 15.049 1.00 82.00 86 GLY A CA 1
ATOM 669 C C . GLY A 1 86 ? -10.924 -7.260 14.720 1.00 82.00 86 GLY A C 1
ATOM 670 O O . GLY A 1 86 ? -11.017 -6.813 13.577 1.00 82.00 86 GLY A O 1
ATOM 671 N N . ARG A 1 87 ? -11.794 -6.918 15.679 1.00 80.00 87 ARG A N 1
ATOM 672 C CA . ARG A 1 87 ? -12.938 -6.024 15.469 1.00 80.00 87 ARG A CA 1
ATOM 673 C C . ARG A 1 87 ? -12.696 -4.657 16.079 1.00 80.00 87 ARG A C 1
ATOM 675 O O . ARG A 1 87 ? -11.986 -4.505 17.065 1.00 80.00 87 ARG A O 1
ATOM 682 N N . VAL A 1 88 ? -13.317 -3.663 15.461 1.00 79.62 88 VAL A N 1
ATOM 683 C CA . VAL A 1 88 ? -13.232 -2.268 15.867 1.00 79.62 88 VAL A CA 1
ATOM 684 C C . VAL A 1 88 ? -14.657 -1.745 16.021 1.00 79.62 88 VAL A C 1
ATOM 686 O O . VAL A 1 88 ? -15.429 -1.754 15.061 1.00 79.62 88 VAL A O 1
ATOM 689 N N . SER A 1 89 ? -15.009 -1.310 17.229 1.00 71.38 89 SER A N 1
ATOM 690 C CA . SER A 1 89 ? -16.325 -0.750 17.538 1.00 71.38 89 SER A CA 1
ATOM 691 C C . SER A 1 89 ? -16.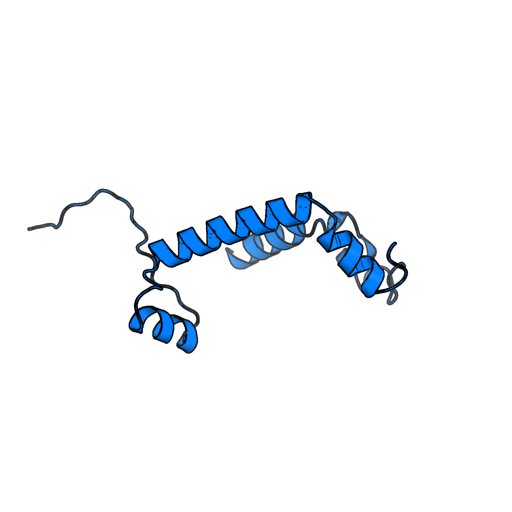342 0.738 17.199 1.00 71.38 89 SER A C 1
ATOM 693 O O . SER A 1 89 ? -16.044 1.591 18.028 1.00 71.38 89 SER A O 1
ATOM 695 N N . ALA A 1 90 ? -16.670 1.058 15.948 1.00 65.44 90 ALA A N 1
ATOM 696 C CA . ALA A 1 90 ? -16.933 2.431 15.537 1.00 65.44 90 ALA A CA 1
ATOM 697 C C . ALA A 1 90 ? -18.449 2.695 15.593 1.00 65.44 90 ALA A C 1
ATOM 699 O O . ALA A 1 90 ? -19.210 1.945 14.970 1.00 65.44 90 ALA A O 1
ATOM 700 N N . PRO A 1 91 ? -18.928 3.744 16.288 1.00 62.06 91 PRO A N 1
ATOM 701 C CA . PRO A 1 91 ? -20.326 4.130 16.199 1.00 62.06 91 PRO A CA 1
ATOM 702 C C . PRO A 1 91 ? -20.657 4.482 14.743 1.00 62.06 91 PRO A C 1
ATOM 704 O O . PRO A 1 91 ? -20.099 5.421 14.169 1.00 62.06 91 PRO A O 1
ATOM 707 N N . ILE A 1 92 ? -21.583 3.730 14.139 1.00 57.50 92 ILE A N 1
ATOM 708 C CA . ILE A 1 92 ? -22.179 4.055 12.838 1.00 57.50 92 ILE A CA 1
ATOM 709 C C . ILE A 1 92 ? -23.176 5.187 13.095 1.00 57.50 92 ILE A C 1
ATOM 711 O O . ILE A 1 92 ? -24.383 4.982 13.192 1.00 57.50 92 ILE A O 1
ATOM 715 N N . GLY A 1 93 ? -22.658 6.389 13.330 1.00 48.62 93 GLY A N 1
ATOM 716 C CA . GLY A 1 93 ? -23.478 7.560 13.585 1.00 48.62 93 GLY A CA 1
ATOM 717 C C . GLY A 1 93 ? -24.249 7.961 12.330 1.00 48.62 93 GLY A C 1
ATOM 718 O O . GLY A 1 93 ? -23.752 8.753 11.535 1.00 48.62 93 GLY A O 1
ATOM 719 N N . LEU A 1 94 ? -25.490 7.488 12.191 1.00 52.00 94 LEU A N 1
ATOM 720 C CA . LEU A 1 94 ? -26.560 8.351 11.696 1.00 52.00 94 LEU A CA 1
ATOM 721 C C . LEU A 1 94 ? -26.765 9.416 12.775 1.00 52.00 94 LEU A C 1
ATOM 723 O O . LEU A 1 94 ? -27.469 9.208 13.760 1.00 52.00 94 LEU A O 1
ATOM 727 N N . SER A 1 95 ? -26.058 10.535 12.648 1.00 49.62 95 SER A N 1
ATOM 728 C CA . SER A 1 95 ? -26.237 11.690 13.520 1.00 49.62 95 SER A CA 1
ATOM 729 C C . SER A 1 95 ? -27.658 12.230 13.333 1.00 49.62 95 SER A C 1
ATOM 731 O O . SER A 1 95 ? -27.905 12.953 12.368 1.00 49.62 95 SER A O 1
ATOM 733 N N . GLY A 1 96 ? -28.599 11.860 14.210 1.00 51.69 96 GLY A N 1
ATOM 734 C CA . GLY A 1 96 ? -29.947 12.423 14.122 1.00 51.69 96 GLY A CA 1
ATOM 735 C C . GLY A 1 96 ? -31.092 11.826 14.939 1.00 51.69 96 GLY A C 1
ATOM 736 O O . GLY A 1 96 ? -32.222 12.101 14.555 1.00 51.69 96 GLY A O 1
ATOM 737 N N . GLN A 1 97 ? -30.898 11.069 16.029 1.00 48.41 97 GLN A N 1
ATOM 738 C CA . GLN A 1 97 ? -32.055 10.712 16.869 1.00 48.41 97 GLN A CA 1
ATOM 739 C C . GLN A 1 97 ? -31.775 10.864 18.374 1.00 48.41 97 GLN A C 1
ATOM 741 O O . GLN A 1 97 ? -30.922 10.148 18.901 1.00 48.41 97 GLN A O 1
ATOM 746 N N . PRO A 1 98 ? -32.447 11.805 19.071 1.00 53.91 98 PRO A N 1
ATOM 747 C CA . PRO A 1 98 ? -32.394 11.891 20.528 1.00 53.91 98 PRO A CA 1
ATOM 748 C C . PRO A 1 98 ? -33.115 10.691 21.169 1.00 53.91 98 PRO A C 1
ATOM 750 O O . PRO A 1 98 ? -33.965 10.071 20.519 1.00 53.91 98 PRO A O 1
ATOM 753 N N . PRO A 1 99 ? -32.780 10.340 22.426 1.00 50.19 99 PRO A N 1
ATOM 754 C CA . PRO A 1 99 ? -33.361 9.182 23.097 1.00 50.19 99 PRO A CA 1
ATOM 755 C C . PRO A 1 99 ? -34.878 9.345 23.259 1.00 50.19 99 PRO A C 1
ATOM 757 O O . PRO A 1 99 ? -35.359 10.403 23.665 1.00 50.19 99 PRO A O 1
ATOM 760 N N . ALA A 1 100 ? -35.617 8.291 22.904 1.00 59.53 100 ALA A N 1
ATOM 761 C CA . ALA A 1 100 ? -37.052 8.179 23.152 1.00 59.53 100 ALA A CA 1
ATOM 762 C C . ALA A 1 100 ? -37.326 8.075 24.671 1.00 59.53 100 ALA A C 1
ATOM 764 O O . ALA A 1 100 ? -36.451 7.578 25.387 1.00 59.53 100 ALA A O 1
ATOM 765 N N . PRO A 1 101 ? -38.486 8.579 25.142 1.00 62.66 101 PRO A N 1
ATOM 766 C CA . PRO A 1 101 ? -38.806 8.754 26.562 1.00 62.66 101 PRO A CA 1
ATOM 767 C C . PRO A 1 101 ? -38.882 7.451 27.362 1.00 62.66 101 PRO A C 1
ATOM 769 O O . PRO A 1 101 ? -39.231 6.402 26.770 1.00 62.66 101 PRO A O 1
#

pLDDT: mean 81.39, std 11.25, range [48.41, 94.56]

Sequence (101 aa):
MPIAIGVLIHLFLDAMWADPESLWWPLLGFEFSPTDAATAGVYVKGVLANWWVWLGEAAGLIYLVGLGRRSDLGSSEARNEFFTTGRVSAPIGLSGQPPAP

Foldseek 3Di:
DVVVVVVVVVCVVVVVVVQVVSVDPPVPHDDGDDDPQPDPVSVVVVLVPDVVNVVVVVVVVVVVVVLCVQQVVVDPVQVVCCVVPVDTDGPPDPPDDDDDD

Radius of gyration: 20.64 Å; chains: 1; bounding box: 57×32×46 Å